Protein AF-F0P2G3-F1 (afdb_monomer_lite)

Radius of gyration: 14.96 Å; chains: 1; bounding box: 46×28×36 Å

Foldseek 3Di:
DWEADAQDINRDGFFAFPVVVVVDDDDPVFKDWDWDQDPNTTTTFKIKGADAQWYHYNNDIDFLVCPVVVCVVQQFQDDPQWGARLVRQWIFRADPVVRHTRMIMHGDPVCVCVVPVVRPPDGPPPDD

pLDDT: mean 90.22, std 13.9, range [34.91, 98.19]

Sequence (128 aa):
MISIENDRLDGFTLGQSKEETEQQKFDASLYRLEFEEQNGRPVLITVSVRDIPNFKLNGNEINFNNLEEFLKEENPLVDDYILVFTKYRLTLIPDFKEKLFAEVLIYDESVKDLYEESYDDYYLNLKE

Secondary structure (DSSP, 8-state):
-EEEETTEETTEETT-BHHHHHTS---TTTEEEEEEEETTEEEEEEEEEEEESEEEETTEEEETTTHHHHHHHH--EEETTEEEEGGGTEEEEEETTTTEEEEEEEE-GGGTHHHHGGGTT-------

Structure (mmCIF, N/CA/C/O backbone):
data_AF-F0P2G3-F1
#
_entry.id   AF-F0P2G3-F1
#
loop_
_atom_site.group_PDB
_atom_site.id
_atom_site.type_symbol
_atom_site.label_atom_id
_atom_site.label_alt_id
_atom_site.label_comp_id
_atom_site.label_asym_id
_atom_site.label_entity_id
_atom_site.label_seq_id
_atom_site.pdbx_PDB_ins_code
_atom_site.Cartn_x
_atom_site.Cartn_y
_atom_site.Cartn_z
_atom_site.occupancy
_atom_site.B_iso_or_equiv
_atom_site.auth_seq_id
_atom_site.auth_comp_id
_atom_site.auth_asym_id
_atom_site.auth_atom_id
_atom_site.pdbx_PDB_model_num
ATOM 1 N N . MET A 1 1 ? 1.457 8.727 11.184 1.00 85.06 1 MET A N 1
ATOM 2 C CA . MET A 1 1 ? 0.297 8.359 10.354 1.00 85.06 1 MET A CA 1
ATOM 3 C C . MET A 1 1 ? 0.710 8.610 8.929 1.00 85.06 1 MET A C 1
ATOM 5 O O . MET A 1 1 ? 1.105 9.738 8.652 1.00 85.06 1 MET A O 1
ATOM 9 N N . ILE A 1 2 ? 0.683 7.566 8.108 1.00 94.12 2 ILE A N 1
ATOM 10 C CA . ILE A 1 2 ? 1.078 7.651 6.702 1.00 94.12 2 ILE A CA 1
ATOM 11 C C . ILE A 1 2 ? -0.084 8.174 5.851 1.00 94.12 2 ILE A C 1
ATOM 13 O O . ILE A 1 2 ? -1.244 8.063 6.261 1.00 94.12 2 ILE A O 1
ATOM 17 N N . SER A 1 3 ? 0.214 8.720 4.679 1.00 96.31 3 SER A N 1
ATOM 18 C CA . SER A 1 3 ? -0.751 9.247 3.720 1.00 96.31 3 SER A CA 1
ATOM 19 C C . SER A 1 3 ? -0.497 8.693 2.327 1.00 96.31 3 SER A C 1
ATOM 21 O O . SER A 1 3 ? 0.632 8.718 1.837 1.00 96.31 3 SER A O 1
ATOM 23 N N . ILE A 1 4 ? -1.574 8.240 1.694 1.00 97.50 4 ILE A N 1
ATOM 24 C CA . ILE A 1 4 ? -1.620 7.743 0.327 1.00 97.50 4 ILE A CA 1
ATOM 25 C C . ILE A 1 4 ? -2.444 8.718 -0.512 1.00 97.50 4 ILE A C 1
ATOM 27 O O . ILE A 1 4 ? -3.602 9.007 -0.193 1.00 97.50 4 ILE A O 1
ATOM 31 N N . GLU A 1 5 ? -1.841 9.223 -1.583 1.00 94.94 5 GLU A N 1
ATOM 32 C CA . GLU A 1 5 ? -2.471 10.127 -2.545 1.00 94.94 5 GLU A CA 1
ATOM 33 C C . GLU A 1 5 ? -2.013 9.754 -3.956 1.00 94.94 5 GLU A C 1
ATOM 35 O O . GLU A 1 5 ? -0.846 9.933 -4.303 1.00 94.94 5 GLU A O 1
ATOM 40 N N . ASN A 1 6 ? -2.937 9.255 -4.780 1.00 90.44 6 ASN A N 1
ATOM 41 C CA . ASN A 1 6 ? -2.643 8.721 -6.114 1.00 90.44 6 ASN A CA 1
ATOM 42 C C . ASN A 1 6 ? -1.549 7.633 -6.079 1.00 90.44 6 ASN A C 1
ATOM 44 O O . ASN A 1 6 ? -1.723 6.590 -5.463 1.00 90.44 6 ASN A O 1
ATOM 48 N N . ASP A 1 7 ? -0.427 7.874 -6.746 1.00 92.00 7 ASP A N 1
ATOM 49 C CA . ASP A 1 7 ? 0.748 7.017 -6.875 1.00 92.00 7 ASP A CA 1
ATOM 50 C C . ASP A 1 7 ? 1.799 7.266 -5.781 1.00 92.00 7 ASP A C 1
ATOM 52 O O . ASP A 1 7 ? 2.974 6.928 -5.954 1.00 92.00 7 ASP A O 1
ATOM 56 N N . ARG A 1 8 ? 1.400 7.891 -4.663 1.00 95.38 8 ARG A N 1
ATOM 57 C CA . ARG A 1 8 ? 2.324 8.345 -3.620 1.00 95.38 8 ARG A CA 1
ATOM 58 C C . ARG A 1 8 ? 1.970 7.819 -2.243 1.00 95.38 8 ARG A C 1
ATOM 60 O O . ARG A 1 8 ? 0.804 7.833 -1.861 1.00 95.38 8 ARG A O 1
ATOM 67 N N . LEU A 1 9 ? 2.996 7.464 -1.471 1.00 96.12 9 LEU A N 1
ATOM 68 C CA . LEU A 1 9 ? 2.908 7.086 -0.059 1.00 96.12 9 LEU A CA 1
ATOM 69 C C . LEU A 1 9 ? 3.989 7.842 0.725 1.00 96.12 9 LEU A C 1
ATOM 71 O O . LEU A 1 9 ? 5.172 7.667 0.459 1.00 96.12 9 LEU A O 1
ATOM 75 N N . ASP A 1 10 ? 3.597 8.722 1.653 1.00 92.81 10 ASP A N 1
ATOM 76 C CA . ASP A 1 10 ? 4.499 9.562 2.478 1.00 92.81 10 ASP A CA 1
ATOM 77 C C . ASP A 1 10 ? 5.654 10.238 1.707 1.00 92.81 10 ASP A C 1
ATOM 79 O O . ASP A 1 10 ? 6.761 10.424 2.206 1.00 92.81 10 ASP A O 1
ATOM 83 N N . GLY A 1 11 ? 5.377 10.660 0.470 1.00 88.88 11 GLY A N 1
ATOM 84 C CA . GLY A 1 11 ? 6.335 11.353 -0.395 1.00 88.88 11 GLY A CA 1
ATOM 85 C C . GLY A 1 11 ? 7.080 10.449 -1.378 1.00 88.88 11 GLY A C 1
ATOM 86 O O . GLY A 1 11 ? 7.526 10.959 -2.412 1.00 88.88 11 GLY A O 1
ATOM 87 N N . PHE A 1 12 ? 7.117 9.133 -1.144 1.00 94.69 12 PHE A N 1
ATOM 88 C CA . PHE A 1 12 ? 7.552 8.161 -2.144 1.00 94.69 12 PHE A CA 1
ATOM 89 C C . PHE A 1 12 ? 6.578 8.158 -3.307 1.00 94.69 12 PHE A C 1
ATOM 91 O O . PHE A 1 12 ? 5.375 8.085 -3.085 1.00 94.69 12 PHE A O 1
ATOM 98 N N . THR A 1 13 ? 7.093 8.254 -4.527 1.00 96.06 13 THR A N 1
ATOM 99 C CA . THR A 1 13 ? 6.279 8.265 -5.747 1.00 96.06 13 THR A CA 1
ATOM 100 C C . THR A 1 13 ? 6.633 7.031 -6.561 1.00 96.06 13 THR A C 1
ATOM 102 O O . THR A 1 13 ? 7.809 6.801 -6.841 1.00 96.06 13 THR A O 1
ATOM 105 N N . LEU A 1 14 ? 5.641 6.216 -6.905 1.00 96.88 14 LEU A N 1
ATOM 106 C CA . LEU A 1 14 ? 5.841 5.047 -7.759 1.00 96.88 14 LEU A CA 1
ATOM 107 C C . LEU A 1 14 ? 6.399 5.475 -9.128 1.00 96.88 14 LEU A C 1
ATOM 109 O O . LEU A 1 14 ? 6.160 6.586 -9.601 1.00 96.88 14 LEU A O 1
ATOM 113 N N . GLY A 1 15 ? 7.248 4.637 -9.720 1.00 95.88 15 GLY A N 1
ATOM 114 C CA . GLY A 1 15 ? 7.959 4.936 -10.965 1.00 95.88 15 GLY A CA 1
ATOM 115 C C . GLY A 1 15 ? 9.142 5.910 -10.829 1.00 95.88 15 GLY A C 1
ATOM 116 O O . GLY A 1 15 ? 9.890 6.092 -11.797 1.00 95.88 15 GLY A O 1
ATOM 117 N N . GLN A 1 16 ? 9.367 6.516 -9.655 1.00 95.25 16 GLN A N 1
ATOM 118 C CA . GLN A 1 16 ? 10.558 7.340 -9.413 1.00 95.25 16 GLN A CA 1
ATOM 119 C C . GLN A 1 16 ? 11.828 6.476 -9.417 1.00 95.25 16 GLN A C 1
ATOM 121 O O . GLN A 1 16 ? 11.795 5.282 -9.102 1.00 95.25 16 GLN A O 1
ATOM 126 N N . SER A 1 17 ? 12.975 7.065 -9.757 1.00 96.00 17 SER A N 1
ATOM 127 C CA . SER A 1 17 ? 14.226 6.308 -9.784 1.00 96.00 17 SER A CA 1
ATOM 128 C C . SER A 1 17 ? 14.692 5.917 -8.379 1.00 96.00 17 SER A C 1
ATOM 130 O O . SER A 1 17 ? 14.394 6.573 -7.373 1.00 96.00 17 SER A O 1
ATOM 132 N N . LYS A 1 18 ? 15.490 4.851 -8.304 1.00 95.25 18 LYS A N 1
ATOM 133 C CA . LYS A 1 18 ? 16.145 4.455 -7.053 1.00 95.25 18 LYS A CA 1
ATOM 134 C C . LYS A 1 18 ? 17.017 5.569 -6.466 1.00 95.25 18 LYS A C 1
ATOM 136 O O . LYS A 1 18 ? 16.953 5.805 -5.266 1.00 95.25 18 LYS A O 1
ATOM 141 N N . GLU A 1 19 ? 17.759 6.291 -7.305 1.00 93.25 19 GLU A N 1
ATOM 142 C CA . GLU A 1 19 ? 18.613 7.402 -6.867 1.00 93.25 19 GLU A CA 1
ATOM 143 C C . GLU A 1 19 ? 17.801 8.525 -6.200 1.00 93.25 19 GLU A C 1
ATOM 145 O O . GLU A 1 19 ? 18.158 8.989 -5.120 1.00 93.25 19 GLU A O 1
ATOM 150 N N . GLU A 1 20 ? 16.675 8.928 -6.796 1.00 93.31 20 GLU A N 1
ATOM 151 C CA . GLU A 1 20 ? 15.766 9.928 -6.212 1.00 93.31 20 GLU A CA 1
ATOM 152 C C . GLU A 1 20 ? 15.123 9.429 -4.911 1.00 93.31 20 GLU A C 1
ATOM 154 O O . GLU A 1 20 ? 14.916 10.205 -3.977 1.00 93.31 20 GLU A O 1
ATOM 159 N N . THR A 1 21 ? 14.825 8.130 -4.831 1.00 92.50 21 THR A N 1
ATOM 1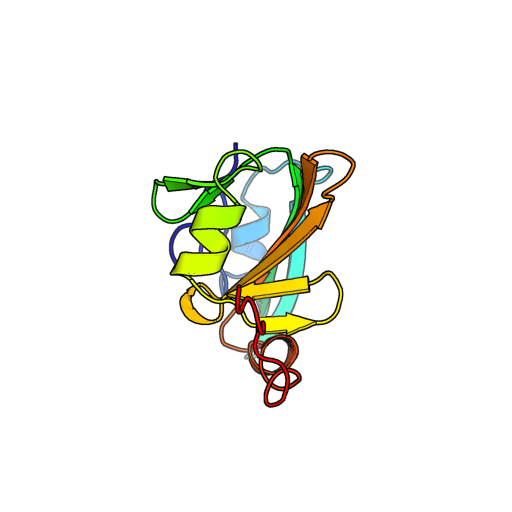60 C CA . THR A 1 21 ? 14.253 7.508 -3.630 1.00 92.50 21 THR A CA 1
ATOM 161 C C . THR A 1 21 ? 15.247 7.508 -2.470 1.00 92.50 21 THR A C 1
ATOM 163 O O . THR A 1 21 ? 14.892 7.860 -1.349 1.00 92.50 21 THR A O 1
ATOM 166 N N . GLU A 1 22 ? 16.507 7.158 -2.732 1.00 88.38 22 GLU A N 1
ATOM 167 C CA . GLU A 1 22 ? 17.569 7.058 -1.720 1.00 88.38 22 GLU A CA 1
ATOM 168 C C . GLU A 1 22 ? 18.003 8.419 -1.153 1.00 88.38 22 GLU A C 1
ATOM 170 O O . GLU A 1 22 ? 18.569 8.487 -0.061 1.00 88.38 22 GLU A O 1
ATOM 175 N N . GLN A 1 23 ? 17.705 9.519 -1.849 1.00 89.50 23 GLN A N 1
ATOM 176 C CA . GLN A 1 23 ? 17.904 10.874 -1.322 1.00 89.50 23 GLN A CA 1
ATOM 177 C C . GLN A 1 23 ? 16.907 11.228 -0.205 1.00 89.50 23 GLN A C 1
ATOM 179 O O . GLN A 1 23 ? 17.150 12.160 0.570 1.00 89.50 23 GLN A O 1
ATOM 184 N N . GLN A 1 24 ? 15.794 10.499 -0.097 1.00 87.12 24 GLN A N 1
ATOM 185 C CA . GLN A 1 24 ? 14.774 10.716 0.923 1.00 87.12 24 GLN A CA 1
ATOM 186 C C . GLN A 1 24 ? 15.166 9.991 2.215 1.00 87.12 24 GLN A C 1
ATOM 188 O O . GLN A 1 24 ? 15.536 8.819 2.214 1.00 87.12 24 GLN A O 1
ATOM 193 N N . LYS A 1 25 ? 15.083 10.681 3.357 1.00 84.56 25 LYS A N 1
ATOM 194 C CA . LYS A 1 25 ? 15.286 10.045 4.666 1.00 84.56 25 LYS A CA 1
ATOM 195 C C . LYS A 1 25 ? 13.997 9.361 5.098 1.00 84.56 25 LYS A C 1
ATOM 197 O O . LYS A 1 25 ? 12.995 10.044 5.289 1.00 84.56 25 LYS A O 1
ATOM 202 N N . PHE A 1 26 ? 14.051 8.056 5.333 1.00 85.19 26 PHE A N 1
ATOM 203 C CA . PHE A 1 26 ? 12.914 7.285 5.821 1.00 85.19 26 PHE A CA 1
ATOM 204 C C . PHE A 1 26 ? 13.316 6.276 6.887 1.00 85.19 26 PHE A C 1
ATOM 206 O O . PHE A 1 26 ? 14.487 5.922 7.040 1.00 85.19 26 PHE A O 1
ATOM 213 N N . ASP A 1 27 ? 12.320 5.819 7.636 1.00 86.19 27 ASP A N 1
ATOM 214 C CA . ASP A 1 27 ? 12.505 4.780 8.633 1.00 86.19 27 ASP A CA 1
ATOM 215 C C . ASP A 1 27 ? 12.485 3.402 7.960 1.00 86.19 27 ASP A C 1
ATOM 217 O O . ASP A 1 27 ? 11.429 2.825 7.708 1.00 86.19 27 ASP A O 1
ATOM 221 N N . ALA A 1 28 ? 13.664 2.858 7.670 1.00 84.38 28 ALA A N 1
ATOM 222 C CA . ALA A 1 28 ? 13.790 1.535 7.064 1.00 84.38 28 ALA A CA 1
ATOM 223 C C . ALA A 1 28 ? 13.236 0.395 7.943 1.00 84.38 28 ALA A C 1
ATOM 225 O O . ALA A 1 28 ? 13.091 -0.724 7.458 1.00 84.38 28 ALA A O 1
ATOM 226 N N . SER A 1 29 ? 12.914 0.640 9.221 1.00 86.56 29 SER A N 1
ATOM 227 C CA . SER A 1 29 ? 12.193 -0.343 10.035 1.00 86.56 29 SER A CA 1
ATOM 228 C C . SER A 1 29 ? 10.719 -0.440 9.632 1.00 86.56 29 SER A C 1
ATOM 230 O O . SER A 1 29 ? 10.190 -1.552 9.575 1.00 86.56 29 SER A O 1
ATOM 232 N N . LEU A 1 30 ? 10.116 0.686 9.237 1.00 88.19 30 LEU A N 1
ATOM 233 C CA . LEU A 1 30 ? 8.696 0.828 8.920 1.00 88.19 30 LEU A CA 1
ATOM 234 C C . LEU A 1 30 ? 8.385 0.619 7.431 1.00 88.19 30 LEU A C 1
ATOM 236 O O . LEU A 1 30 ? 7.398 -0.033 7.100 1.00 88.19 30 LEU A O 1
ATOM 240 N N . TYR A 1 31 ? 9.229 1.152 6.547 1.00 93.69 31 TYR A N 1
ATOM 241 C CA . TYR A 1 31 ? 9.005 1.120 5.101 1.00 93.69 31 TYR A CA 1
ATOM 242 C C . TYR A 1 31 ? 9.695 -0.076 4.445 1.00 93.69 31 TYR A C 1
ATOM 244 O O . TYR A 1 31 ? 10.822 -0.446 4.797 1.00 93.69 31 TYR A O 1
ATOM 252 N N . ARG A 1 32 ? 9.036 -0.667 3.451 1.00 95.25 32 ARG A N 1
ATOM 253 C CA . ARG A 1 32 ? 9.618 -1.618 2.502 1.00 95.25 32 ARG A CA 1
ATOM 254 C C . ARG A 1 32 ? 9.439 -1.059 1.099 1.00 95.25 32 ARG A C 1
ATOM 256 O O . ARG A 1 32 ? 8.366 -0.575 0.758 1.00 95.25 32 ARG A O 1
ATOM 263 N N . LEU A 1 33 ? 10.522 -1.078 0.333 1.00 95.88 33 LEU A N 1
ATOM 264 C CA . LEU A 1 33 ? 10.601 -0.510 -1.007 1.00 95.88 33 LEU A CA 1
ATOM 265 C C . LEU A 1 33 ? 11.109 -1.602 -1.939 1.00 95.88 33 LEU A C 1
ATOM 267 O O . LEU A 1 33 ? 12.165 -2.183 -1.664 1.00 95.88 33 LEU A O 1
ATOM 271 N N . GLU A 1 34 ? 10.402 -1.856 -3.032 1.00 96.88 34 GLU A N 1
ATOM 272 C CA . GLU A 1 34 ? 10.858 -2.783 -4.066 1.00 96.88 34 GLU A CA 1
ATOM 273 C C . GLU A 1 34 ? 11.093 -2.037 -5.369 1.00 96.88 34 GLU A C 1
ATOM 275 O O . GLU A 1 34 ? 10.345 -1.134 -5.750 1.00 96.88 34 GLU A O 1
ATOM 280 N N . PHE A 1 35 ? 12.171 -2.414 -6.047 1.00 96.62 35 PHE A N 1
ATOM 281 C CA . PHE A 1 35 ? 12.607 -1.771 -7.273 1.00 96.62 35 PHE A CA 1
ATOM 282 C C . PHE A 1 35 ? 12.729 -2.802 -8.381 1.00 96.62 35 PHE A C 1
ATOM 284 O O . PHE A 1 35 ? 13.238 -3.899 -8.151 1.00 96.62 35 PHE A O 1
ATOM 291 N N . GLU A 1 36 ? 12.364 -2.400 -9.590 1.00 96.25 36 GLU A N 1
ATOM 292 C CA . GLU A 1 36 ? 12.521 -3.205 -10.795 1.00 96.25 36 GLU A CA 1
ATOM 293 C C . GLU A 1 36 ? 13.247 -2.414 -11.881 1.00 96.25 36 GLU A C 1
ATOM 295 O O . GLU A 1 36 ? 13.186 -1.183 -11.933 1.00 96.25 36 GLU A O 1
ATOM 300 N N . GLU A 1 37 ? 13.986 -3.114 -12.740 1.00 95.94 37 GLU A N 1
ATOM 301 C CA . GLU A 1 37 ? 14.663 -2.489 -13.867 1.00 95.94 37 GLU A CA 1
ATOM 302 C C . GLU A 1 37 ? 13.671 -2.213 -15.002 1.00 95.94 37 GLU A C 1
ATOM 304 O O . GLU A 1 37 ? 13.153 -3.127 -15.637 1.00 95.94 37 GLU A O 1
ATOM 309 N N . GLN A 1 38 ? 13.451 -0.935 -15.304 1.00 93.25 38 GLN A N 1
ATOM 310 C CA . GLN A 1 38 ? 12.627 -0.492 -16.423 1.00 93.25 38 GLN A CA 1
ATOM 311 C C . GLN A 1 38 ? 13.434 0.436 -17.324 1.00 93.25 38 GLN A C 1
ATOM 313 O O . GLN A 1 38 ? 13.967 1.451 -16.877 1.00 93.25 38 GLN A O 1
ATOM 318 N N . ASN A 1 39 ? 13.521 0.111 -18.616 1.00 91.31 39 ASN A N 1
ATOM 319 C CA . ASN A 1 39 ? 14.283 0.891 -19.602 1.00 91.31 39 ASN A CA 1
ATOM 320 C C . ASN A 1 39 ? 15.749 1.148 -19.184 1.00 91.31 39 ASN A C 1
ATOM 322 O O . ASN A 1 39 ? 16.279 2.239 -19.395 1.00 91.31 39 ASN A O 1
ATOM 326 N N . GLY A 1 40 ? 16.399 0.152 -18.569 1.00 93.31 40 GLY A N 1
ATOM 327 C CA . GLY A 1 40 ? 17.799 0.235 -18.137 1.00 93.31 40 GLY A CA 1
ATOM 328 C C . GLY A 1 40 ? 18.037 1.075 -16.877 1.00 93.31 40 GLY A C 1
ATOM 329 O O . GLY A 1 40 ? 19.174 1.466 -16.616 1.00 93.31 40 GLY A O 1
ATOM 330 N N . ARG A 1 41 ? 16.987 1.384 -16.102 1.00 94.81 41 ARG A N 1
ATOM 331 C CA . ARG A 1 41 ? 17.097 2.065 -14.804 1.00 94.81 41 ARG A CA 1
ATOM 332 C C . ARG A 1 41 ? 16.217 1.393 -13.740 1.00 94.81 41 ARG A C 1
ATOM 334 O O . ARG A 1 41 ? 15.088 1.026 -14.051 1.00 94.81 41 ARG A O 1
ATOM 341 N N . PRO A 1 42 ? 16.684 1.257 -12.486 1.00 97.06 42 PRO A N 1
ATOM 342 C CA . PRO A 1 42 ? 15.851 0.775 -11.390 1.00 97.06 42 PRO A CA 1
ATOM 343 C C . PRO A 1 42 ? 14.836 1.847 -10.971 1.00 97.06 42 PRO A C 1
ATOM 345 O O . PRO A 1 42 ? 15.217 2.978 -10.644 1.00 97.06 42 PRO A O 1
ATOM 348 N N . VAL A 1 43 ? 13.558 1.481 -10.955 1.00 97.62 43 VAL A N 1
ATOM 349 C CA . VAL A 1 43 ? 12.438 2.338 -10.544 1.00 97.62 43 VAL A CA 1
ATOM 350 C C . VAL A 1 43 ? 11.661 1.696 -9.404 1.00 97.62 43 VAL A C 1
ATOM 352 O O . VAL A 1 43 ? 11.627 0.474 -9.287 1.00 97.62 43 VAL A O 1
ATOM 355 N N . LEU A 1 44 ? 11.085 2.523 -8.537 1.00 97.62 44 LEU A N 1
ATOM 356 C CA . LEU A 1 44 ? 10.288 2.087 -7.395 1.00 97.62 44 LEU A CA 1
ATOM 357 C C . LEU A 1 44 ? 8.942 1.537 -7.881 1.00 97.62 44 LEU A C 1
ATOM 359 O O . LEU A 1 44 ? 8.146 2.296 -8.429 1.00 97.62 44 LEU A O 1
ATOM 363 N N . ILE A 1 45 ? 8.691 0.245 -7.680 1.00 97.88 45 ILE A N 1
ATOM 364 C CA . ILE A 1 45 ? 7.462 -0.423 -8.142 1.00 97.88 45 ILE A CA 1
ATOM 365 C C . ILE A 1 45 ? 6.469 -0.700 -7.020 1.00 97.88 45 ILE A C 1
ATOM 367 O O . ILE A 1 45 ? 5.272 -0.766 -7.282 1.00 97.88 45 ILE A O 1
ATOM 371 N N . THR A 1 46 ? 6.933 -0.834 -5.777 1.00 97.81 46 THR A N 1
ATOM 372 C CA . THR A 1 46 ? 6.055 -1.015 -4.619 1.00 97.81 46 THR A CA 1
ATOM 373 C C . THR A 1 46 ? 6.593 -0.258 -3.413 1.00 97.81 46 THR A C 1
ATOM 375 O O . THR A 1 46 ? 7.807 -0.115 -3.216 1.00 97.81 46 THR A O 1
ATOM 378 N N . VAL A 1 47 ? 5.669 0.242 -2.596 1.00 97.50 47 VAL A N 1
ATOM 379 C CA . VAL A 1 47 ? 5.956 0.828 -1.284 1.00 97.50 47 VAL A CA 1
ATOM 380 C C . VAL A 1 47 ? 4.978 0.228 -0.298 1.00 97.50 47 VAL A C 1
ATOM 382 O O . VAL A 1 47 ? 3.768 0.360 -0.489 1.00 97.50 47 VAL A O 1
ATOM 385 N N . SER A 1 48 ? 5.484 -0.387 0.769 1.00 97.00 48 SER A N 1
ATOM 386 C CA . SER A 1 48 ? 4.641 -0.887 1.847 1.00 97.00 48 SER A CA 1
ATOM 387 C C . SER A 1 48 ? 5.073 -0.419 3.225 1.00 97.00 48 SER A C 1
ATOM 389 O O . SER A 1 48 ? 6.236 -0.095 3.488 1.00 97.00 48 SER A O 1
ATOM 391 N N . VAL A 1 49 ? 4.083 -0.367 4.106 1.00 97.06 49 VAL A N 1
ATOM 392 C CA . VAL A 1 49 ? 4.209 -0.017 5.513 1.00 97.06 49 VAL A CA 1
ATOM 393 C C . VAL A 1 49 ? 3.491 -1.079 6.325 1.00 97.06 49 VAL A C 1
ATOM 395 O O . VAL A 1 49 ? 2.385 -1.486 5.971 1.00 97.06 49 VAL A O 1
ATOM 398 N N . ARG A 1 50 ? 4.116 -1.531 7.411 1.00 94.88 50 ARG A N 1
ATOM 399 C CA . ARG A 1 50 ? 3.607 -2.638 8.226 1.00 94.88 50 ARG A CA 1
ATOM 400 C C . ARG A 1 50 ? 3.241 -2.210 9.632 1.00 94.88 50 ARG A C 1
ATOM 402 O O . ARG A 1 50 ? 3.778 -1.232 10.147 1.00 94.88 50 ARG A O 1
ATOM 409 N N . ASP A 1 51 ? 2.347 -2.984 10.232 1.00 95.19 51 ASP A N 1
ATOM 410 C CA . ASP A 1 51 ? 1.974 -2.905 11.644 1.00 95.19 51 ASP A CA 1
ATOM 411 C C . ASP A 1 51 ? 1.489 -1.510 12.082 1.00 95.19 51 ASP A C 1
ATOM 413 O O . ASP A 1 51 ? 1.868 -0.993 13.137 1.00 95.19 51 ASP A O 1
ATOM 417 N N . ILE A 1 52 ? 0.637 -0.878 11.266 1.00 95.88 52 ILE A N 1
ATOM 418 C CA . ILE A 1 52 ? 0.094 0.460 11.543 1.00 95.88 52 ILE A CA 1
ATOM 419 C C . ILE A 1 52 ? -1.402 0.425 11.888 1.00 95.88 52 ILE A C 1
ATOM 421 O O . ILE A 1 52 ? -2.172 -0.289 11.251 1.00 95.88 52 ILE A O 1
ATOM 425 N N . PRO A 1 53 ? -1.868 1.225 12.864 1.00 97.12 53 PRO A N 1
ATOM 426 C CA . PRO A 1 53 ? -3.275 1.220 13.276 1.00 97.12 53 PRO A CA 1
ATOM 427 C C . PR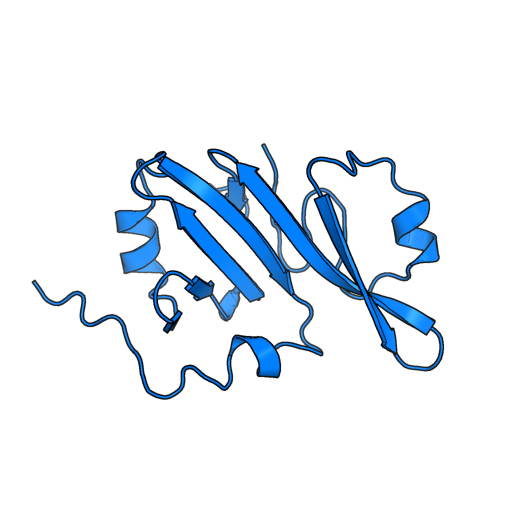O A 1 53 ? -4.201 2.000 12.327 1.00 97.12 53 PRO A C 1
ATOM 429 O O . PRO A 1 53 ? -5.418 1.821 12.367 1.00 97.12 53 PRO A O 1
ATOM 432 N N . ASN A 1 54 ? -3.647 2.916 11.528 1.00 97.69 54 ASN A N 1
ATOM 433 C CA . ASN A 1 54 ? -4.389 3.784 10.618 1.00 97.69 54 ASN A CA 1
ATOM 434 C C . ASN A 1 54 ? -3.487 4.380 9.533 1.00 97.69 54 ASN A C 1
ATOM 436 O O . ASN A 1 54 ? -2.269 4.498 9.703 1.00 97.69 54 ASN A O 1
ATOM 440 N N . PHE A 1 55 ? -4.118 4.803 8.444 1.00 97.62 55 PHE A N 1
ATOM 441 C CA . PHE A 1 55 ? -3.506 5.573 7.366 1.00 97.62 55 PHE A CA 1
ATOM 442 C C . PHE A 1 55 ? -4.508 6.583 6.808 1.00 97.62 55 PHE A C 1
ATOM 444 O O . PHE A 1 55 ? -5.703 6.515 7.091 1.00 97.62 55 PHE A O 1
ATOM 451 N N . LYS A 1 56 ? -4.024 7.534 6.012 1.00 98.00 56 LYS A N 1
ATOM 452 C CA . LYS A 1 56 ? -4.869 8.413 5.206 1.00 98.00 56 LYS A CA 1
ATOM 453 C C . LYS A 1 56 ? -4.890 7.951 3.760 1.00 98.00 56 LYS A C 1
ATOM 455 O O . LYS A 1 56 ? -3.833 7.706 3.195 1.00 98.00 56 LYS A O 1
ATOM 460 N N . LEU A 1 57 ? -6.070 7.907 3.158 1.00 97.50 57 LEU A N 1
ATOM 461 C CA . LEU A 1 57 ? -6.269 7.692 1.730 1.00 97.50 57 LEU A CA 1
ATOM 462 C C . LEU A 1 57 ? -7.024 8.888 1.156 1.00 97.50 57 LEU A C 1
ATOM 464 O O . LEU A 1 57 ? -8.163 9.150 1.545 1.00 97.50 57 LEU A O 1
ATOM 468 N N . ASN A 1 58 ? -6.382 9.645 0.264 1.00 95.44 58 ASN A N 1
ATOM 469 C CA . ASN A 1 58 ? -6.938 10.863 -0.339 1.00 95.44 58 ASN A CA 1
ATOM 470 C C . ASN A 1 58 ? -7.503 11.849 0.708 1.00 95.44 58 ASN A C 1
ATOM 472 O O . ASN A 1 58 ? -8.574 12.428 0.538 1.00 95.44 58 ASN A O 1
ATOM 476 N N . GLY A 1 59 ? -6.788 12.005 1.826 1.00 94.88 59 GLY A N 1
ATOM 477 C CA . GLY A 1 59 ? -7.162 12.883 2.939 1.00 94.88 59 GLY A CA 1
ATOM 478 C C . GLY A 1 59 ? -8.107 12.273 3.983 1.00 94.88 59 GLY A C 1
ATOM 479 O O . GLY A 1 59 ? -8.181 12.812 5.090 1.00 94.88 59 GLY A O 1
ATOM 480 N N . ASN A 1 60 ? -8.758 11.143 3.693 1.00 96.00 60 ASN A N 1
ATOM 481 C CA . ASN A 1 60 ? -9.657 10.452 4.622 1.00 96.00 60 ASN A CA 1
ATOM 482 C C . ASN A 1 60 ? -8.886 9.453 5.487 1.00 96.00 60 ASN A C 1
ATOM 484 O O . ASN A 1 60 ? -8.092 8.674 4.971 1.00 96.00 60 ASN A O 1
ATOM 488 N N . GLU A 1 61 ? -9.109 9.464 6.800 1.00 97.75 61 GLU A N 1
ATOM 489 C CA . GLU A 1 61 ? -8.492 8.490 7.705 1.00 97.75 61 GLU A CA 1
ATOM 490 C C . GLU A 1 61 ? -9.215 7.140 7.625 1.00 97.75 61 GLU A C 1
ATOM 492 O O . GLU A 1 61 ? -10.433 7.085 7.782 1.00 97.75 61 GLU A O 1
ATOM 497 N N . ILE A 1 62 ? -8.459 6.059 7.437 1.00 98.19 62 ILE A N 1
ATOM 498 C CA . ILE A 1 62 ? -8.941 4.677 7.413 1.00 98.19 62 ILE A CA 1
ATOM 499 C C . ILE A 1 62 ? -8.356 3.927 8.614 1.00 98.19 62 ILE A C 1
ATOM 501 O O . ILE A 1 62 ? -7.145 3.950 8.854 1.00 98.19 62 ILE A O 1
ATOM 505 N N . ASN A 1 63 ? -9.223 3.276 9.389 1.00 98.00 63 ASN A N 1
ATOM 506 C CA . ASN A 1 63 ? -8.883 2.494 10.577 1.00 98.00 63 ASN A CA 1
ATOM 507 C C . ASN A 1 63 ? -9.976 1.451 10.884 1.00 98.00 63 ASN A C 1
ATOM 509 O O . ASN A 1 63 ? -11.021 1.411 10.247 1.00 98.00 63 ASN A O 1
ATOM 513 N N . PHE A 1 64 ? -9.779 0.602 11.894 1.00 97.56 64 PHE A N 1
ATOM 514 C CA . PHE A 1 64 ? -10.738 -0.470 12.205 1.00 97.56 64 PHE A CA 1
ATOM 515 C C . PHE A 1 64 ? -12.111 0.001 12.711 1.00 97.56 64 PHE A C 1
ATOM 517 O O . PHE A 1 64 ? -13.032 -0.810 12.764 1.00 97.56 64 PHE A O 1
ATOM 524 N N . ASN A 1 65 ? -12.282 1.280 13.066 1.00 97.50 65 ASN A N 1
ATOM 525 C CA . ASN A 1 65 ? -13.597 1.807 13.438 1.00 97.50 65 ASN A CA 1
ATOM 526 C C . ASN A 1 65 ? -14.471 2.106 12.213 1.00 97.50 65 ASN A C 1
ATOM 528 O O . ASN A 1 65 ? -15.690 2.080 12.344 1.00 97.50 65 ASN A O 1
ATOM 532 N N . ASN A 1 66 ? -13.871 2.398 11.052 1.00 97.69 66 ASN A N 1
ATOM 533 C CA . ASN A 1 66 ? -14.588 2.699 9.807 1.00 97.69 66 ASN A CA 1
ATOM 534 C C . ASN A 1 66 ? -14.292 1.716 8.663 1.00 97.69 66 ASN A C 1
ATOM 536 O O . ASN A 1 66 ? -14.867 1.849 7.586 1.00 97.69 66 ASN A O 1
ATOM 540 N N . LEU A 1 67 ? -13.444 0.707 8.896 1.00 96.69 67 LEU A N 1
ATOM 541 C CA . LEU A 1 67 ? -13.053 -0.266 7.879 1.00 96.69 67 LEU A CA 1
ATOM 542 C C . LEU A 1 67 ? -14.265 -0.979 7.269 1.00 96.69 67 LEU A C 1
ATOM 544 O O . LEU A 1 67 ? -14.330 -1.105 6.058 1.00 96.69 67 LEU A O 1
ATOM 548 N N . GLU A 1 68 ? -15.246 -1.408 8.066 1.00 95.44 68 GLU A N 1
ATOM 549 C CA . GLU A 1 68 ? -16.417 -2.125 7.535 1.00 95.44 68 GLU A CA 1
ATOM 550 C C . GLU A 1 68 ? -17.214 -1.290 6.520 1.00 95.44 68 GLU A C 1
ATOM 552 O O . GLU A 1 68 ? -17.607 -1.799 5.471 1.00 95.44 68 GLU A O 1
ATOM 557 N N . GLU A 1 69 ? -17.439 -0.011 6.819 1.00 96.88 69 GLU A N 1
ATOM 558 C CA . GLU A 1 69 ? -18.120 0.921 5.916 1.00 96.88 69 GLU A CA 1
ATOM 559 C C . GLU A 1 69 ? -17.279 1.157 4.659 1.00 96.88 69 GLU A C 1
ATOM 561 O O . GLU A 1 69 ? -17.777 0.992 3.548 1.00 96.88 69 GLU A O 1
ATOM 566 N N . PHE A 1 70 ? -15.978 1.394 4.832 1.00 96.62 70 PHE A N 1
ATOM 567 C CA . PHE A 1 70 ? -15.037 1.565 3.728 1.00 96.62 70 PHE A CA 1
ATOM 568 C C . PHE A 1 70 ? -15.006 0.355 2.774 1.00 96.62 70 PHE A C 1
ATOM 570 O O . PHE A 1 70 ? -15.022 0.526 1.556 1.00 96.62 70 PHE A O 1
ATOM 577 N N . LEU A 1 71 ? -15.024 -0.877 3.300 1.00 95.81 71 LEU A N 1
ATOM 578 C CA . LEU A 1 71 ? -15.064 -2.099 2.484 1.00 95.81 71 LEU A CA 1
ATOM 579 C C . LEU A 1 71 ? -16.372 -2.245 1.705 1.00 95.81 71 LEU A C 1
ATOM 581 O O . LEU A 1 71 ? -16.350 -2.701 0.563 1.00 95.81 71 LEU A O 1
ATOM 585 N N . LYS A 1 72 ? -17.504 -1.855 2.300 1.00 94.81 72 LYS A N 1
ATOM 586 C CA . LYS A 1 72 ? -18.811 -1.868 1.628 1.00 94.81 72 LYS A CA 1
ATOM 587 C C . LYS A 1 72 ? -18.883 -0.839 0.502 1.00 94.81 72 LYS A C 1
ATOM 589 O O . LYS A 1 72 ? -19.482 -1.123 -0.531 1.00 94.81 72 LYS A O 1
ATOM 594 N N . GLU A 1 73 ? -18.298 0.338 0.705 1.00 95.31 73 GLU A N 1
ATOM 595 C CA . GLU A 1 73 ? -18.296 1.423 -0.280 1.00 95.31 73 GLU A CA 1
ATOM 596 C C . GLU A 1 73 ? -17.370 1.142 -1.465 1.00 95.31 73 GLU A C 1
ATOM 598 O O . GLU A 1 73 ? -17.767 1.332 -2.614 1.00 95.31 73 GLU A O 1
ATOM 603 N N . GLU A 1 74 ? -16.144 0.690 -1.199 1.00 95.56 74 GLU A N 1
ATOM 604 C CA . GLU A 1 74 ? -15.132 0.510 -2.244 1.00 95.56 74 GLU A CA 1
ATOM 605 C C . GLU A 1 74 ? -15.172 -0.874 -2.899 1.00 95.56 74 GLU 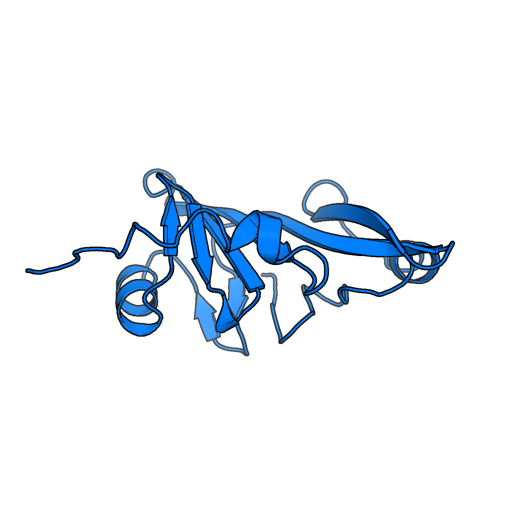A C 1
ATOM 607 O O . GLU A 1 74 ? -14.659 -1.024 -4.005 1.00 95.56 74 GLU A O 1
ATOM 612 N N . ASN A 1 75 ? -15.791 -1.869 -2.249 1.00 94.19 75 ASN A N 1
ATOM 613 C CA . ASN A 1 75 ? -15.963 -3.235 -2.755 1.00 94.19 75 ASN A CA 1
ATOM 614 C C . ASN A 1 75 ? -14.668 -3.817 -3.372 1.00 94.19 75 ASN A C 1
ATOM 616 O O . ASN A 1 75 ? -14.631 -4.082 -4.580 1.00 94.19 75 ASN A O 1
ATOM 620 N N . PRO A 1 76 ? -13.591 -3.976 -2.573 1.00 95.25 76 PRO A N 1
ATOM 621 C CA . PRO A 1 76 ? -12.312 -4.460 -3.076 1.00 95.25 76 PRO A CA 1
ATOM 622 C C . PRO A 1 76 ? -12.401 -5.915 -3.542 1.00 95.25 76 PRO A C 1
ATOM 624 O O . PRO A 1 76 ? -13.278 -6.677 -3.125 1.00 95.25 76 PRO A O 1
ATOM 627 N N . LEU A 1 77 ? -11.433 -6.311 -4.361 1.00 93.44 77 LEU A N 1
ATOM 628 C CA . LEU A 1 77 ? -11.168 -7.714 -4.654 1.00 93.44 77 LEU A CA 1
ATOM 629 C C . LEU A 1 77 ? -10.616 -8.393 -3.394 1.00 93.44 77 LEU A C 1
ATOM 631 O O . LEU A 1 77 ? -9.897 -7.756 -2.617 1.00 93.44 77 LEU A O 1
ATOM 635 N N . VAL A 1 78 ? -10.944 -9.669 -3.187 1.00 90.31 78 VAL A N 1
ATOM 636 C CA . VAL A 1 78 ? -10.533 -10.409 -1.984 1.00 90.31 78 VAL A CA 1
ATOM 637 C C . VAL A 1 78 ? -9.918 -11.750 -2.329 1.00 90.31 78 VAL A C 1
ATOM 639 O O . VAL A 1 78 ? -10.522 -12.543 -3.046 1.00 90.31 78 VAL A O 1
ATOM 642 N N . ASP A 1 79 ? -8.750 -12.001 -1.742 1.00 85.62 79 ASP A N 1
ATOM 643 C CA . ASP A 1 79 ? -8.027 -13.272 -1.778 1.00 85.62 79 ASP A CA 1
ATOM 644 C C . ASP A 1 79 ? -7.559 -13.586 -0.356 1.00 85.62 79 ASP A C 1
ATOM 646 O O . ASP A 1 79 ? -6.663 -12.935 0.185 1.00 85.62 79 ASP A O 1
ATOM 650 N N . ASP A 1 80 ? -8.251 -14.525 0.288 1.00 86.38 80 ASP A N 1
ATOM 651 C CA . ASP A 1 80 ? -8.107 -14.875 1.702 1.00 86.38 80 ASP A CA 1
ATOM 652 C C . ASP A 1 80 ? -8.121 -13.656 2.651 1.00 86.38 80 ASP A C 1
ATOM 654 O O . ASP A 1 80 ? -9.178 -13.186 3.078 1.00 86.38 80 ASP A O 1
ATOM 658 N N . TYR A 1 81 ? -6.938 -13.156 3.009 1.00 88.06 81 TYR A N 1
ATOM 659 C CA . TYR A 1 81 ? -6.724 -12.049 3.947 1.00 88.06 81 TYR A CA 1
ATOM 660 C C . TYR A 1 81 ? -6.195 -10.783 3.265 1.00 88.06 81 TYR A C 1
ATOM 662 O O . TYR A 1 81 ? -5.793 -9.838 3.943 1.00 88.06 81 TYR A O 1
ATOM 670 N N . ILE A 1 82 ? -6.166 -10.774 1.935 1.00 93.25 82 ILE A N 1
ATOM 671 C CA . ILE A 1 82 ? -5.646 -9.697 1.106 1.00 93.25 82 ILE A CA 1
ATOM 672 C C . ILE A 1 82 ? -6.827 -8.992 0.447 1.00 93.25 82 ILE A C 1
ATOM 674 O O . ILE A 1 82 ? -7.678 -9.616 -0.186 1.00 93.25 82 ILE A O 1
ATOM 678 N N . LEU A 1 83 ? -6.879 -7.675 0.618 1.00 95.69 83 LEU A N 1
ATOM 679 C CA . LEU A 1 83 ? -7.888 -6.807 0.027 1.00 95.69 83 LEU A CA 1
ATOM 680 C C . LEU A 1 83 ? -7.215 -5.927 -1.020 1.00 95.69 83 LEU A C 1
ATOM 682 O O . LEU A 1 83 ? -6.335 -5.137 -0.670 1.00 95.69 83 LEU A O 1
ATOM 686 N N . VAL A 1 84 ? -7.633 -6.031 -2.279 1.00 95.94 84 VAL A N 1
ATOM 687 C CA . VAL A 1 84 ? -7.054 -5.263 -3.389 1.00 95.94 84 VAL A CA 1
ATOM 688 C C . VAL A 1 84 ? -8.054 -4.232 -3.902 1.00 95.94 84 VAL A C 1
ATOM 690 O O . VAL A 1 84 ? -9.142 -4.550 -4.381 1.00 95.94 84 VAL A O 1
ATOM 693 N N . PHE A 1 85 ? -7.660 -2.966 -3.819 1.00 95.88 85 PHE A N 1
ATOM 694 C CA . PHE A 1 85 ? -8.415 -1.808 -4.277 1.00 95.88 85 PHE A CA 1
ATOM 695 C C . PHE A 1 85 ? -7.788 -1.288 -5.572 1.00 95.88 85 PHE A C 1
ATOM 697 O O . PHE A 1 85 ? -6.951 -0.382 -5.554 1.00 95.88 85 PHE A O 1
ATOM 704 N N . THR A 1 86 ? -8.207 -1.853 -6.703 1.00 93.81 86 THR A N 1
ATOM 705 C CA . THR A 1 86 ? -7.650 -1.566 -8.042 1.00 93.81 86 THR A CA 1
ATOM 706 C C . THR A 1 86 ? -7.676 -0.077 -8.391 1.00 93.81 86 THR A C 1
ATOM 708 O O . THR A 1 86 ? -6.689 0.490 -8.850 1.00 93.81 86 THR A O 1
ATOM 711 N N . LYS A 1 87 ? -8.766 0.620 -8.039 1.00 94.12 87 LYS A N 1
ATOM 712 C CA . LYS A 1 87 ? -8.921 2.078 -8.203 1.00 94.12 87 LYS A CA 1
ATOM 713 C C . LYS A 1 87 ? -7.766 2.888 -7.604 1.00 94.12 87 LYS A C 1
ATOM 715 O O . LYS A 1 87 ? -7.455 3.967 -8.105 1.00 94.12 87 LYS A O 1
ATOM 720 N N . TYR A 1 88 ? -7.176 2.399 -6.519 1.00 95.81 88 TYR A N 1
ATOM 721 C CA . TYR A 1 88 ? -6.105 3.073 -5.793 1.00 95.81 88 TYR A CA 1
ATOM 722 C C . TYR A 1 88 ? -4.745 2.390 -5.971 1.00 95.81 88 TYR A C 1
ATOM 724 O O . TYR A 1 88 ? -3.771 2.881 -5.408 1.00 95.81 88 TYR A O 1
ATOM 732 N N . ARG A 1 89 ? -4.673 1.270 -6.711 1.00 96.31 89 ARG A N 1
ATOM 733 C CA . ARG A 1 89 ? -3.517 0.356 -6.749 1.00 96.31 89 ARG A CA 1
ATOM 734 C C . ARG A 1 89 ? -2.964 0.089 -5.348 1.00 96.31 89 ARG A C 1
ATOM 736 O O . ARG A 1 89 ? -1.780 0.272 -5.066 1.00 96.31 89 ARG A O 1
ATOM 743 N N . LEU A 1 90 ? -3.890 -0.252 -4.452 1.00 97.31 90 LEU A N 1
ATOM 744 C CA . LEU A 1 90 ? -3.674 -0.400 -3.018 1.00 97.31 90 LEU A CA 1
ATOM 745 C C . LEU A 1 90 ? -4.026 -1.819 -2.594 1.00 97.31 90 LEU A C 1
ATOM 747 O O . LEU A 1 90 ? -5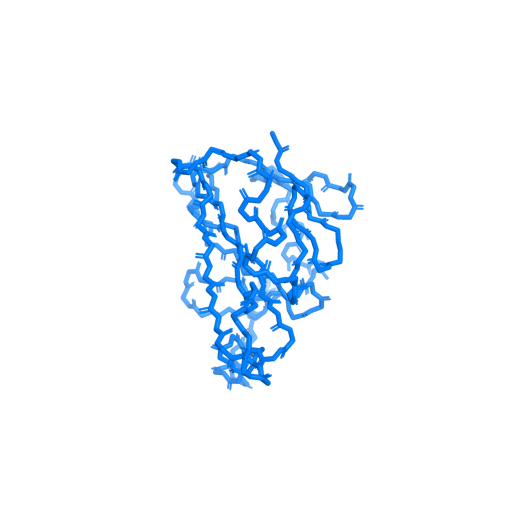.105 -2.317 -2.910 1.00 97.31 90 LEU A O 1
ATOM 751 N N . THR A 1 91 ? -3.154 -2.414 -1.797 1.00 96.75 91 THR A N 1
ATOM 752 C CA . THR A 1 91 ? -3.368 -3.695 -1.138 1.00 96.75 91 THR A CA 1
ATOM 753 C C . THR A 1 91 ? -3.344 -3.496 0.370 1.00 96.75 91 THR A C 1
ATOM 755 O O . THR A 1 91 ? -2.431 -2.865 0.911 1.00 96.75 91 THR A O 1
ATOM 758 N N . LEU A 1 92 ? -4.345 -4.042 1.059 1.00 97.56 92 LEU A N 1
ATOM 759 C CA . LEU A 1 92 ? -4.422 -4.061 2.516 1.00 97.56 92 LEU A CA 1
ATOM 760 C C . LEU A 1 92 ? -4.412 -5.499 3.021 1.00 97.56 92 LEU A C 1
ATOM 762 O O . LEU A 1 92 ? -5.182 -6.334 2.550 1.00 97.56 92 LEU A O 1
ATOM 766 N N . ILE A 1 93 ? -3.601 -5.749 4.044 1.00 97.12 93 ILE A N 1
ATOM 767 C CA . ILE A 1 93 ? -3.642 -6.977 4.840 1.00 97.12 93 ILE A CA 1
ATOM 768 C C . ILE A 1 93 ? -4.082 -6.586 6.256 1.00 97.12 93 ILE A C 1
ATOM 770 O O . ILE A 1 93 ? -3.249 -6.179 7.072 1.00 97.12 93 ILE A O 1
ATOM 774 N N . PRO A 1 94 ? -5.392 -6.608 6.561 1.00 97.00 94 PRO A N 1
ATOM 775 C CA . PRO A 1 94 ? -5.896 -6.289 7.892 1.00 97.00 94 PRO A CA 1
ATOM 776 C C . PRO A 1 94 ? -5.667 -7.440 8.884 1.00 97.00 94 PRO A C 1
ATOM 778 O O . PRO A 1 94 ? -6.018 -8.588 8.622 1.00 97.00 94 PRO A O 1
ATOM 781 N N . ASP A 1 95 ? -5.182 -7.118 10.082 1.00 96.75 95 ASP A N 1
ATOM 782 C CA . ASP A 1 95 ? -5.250 -7.997 11.249 1.00 96.75 95 ASP A CA 1
ATOM 783 C C . ASP A 1 95 ? -6.470 -7.611 12.098 1.00 96.75 95 ASP A C 1
ATOM 785 O O . ASP A 1 95 ? -6.435 -6.687 12.913 1.00 96.75 95 ASP A O 1
ATOM 789 N N . PHE A 1 96 ? -7.577 -8.333 11.912 1.00 92.94 96 PHE A N 1
ATOM 790 C CA . PHE A 1 96 ? -8.820 -8.098 12.658 1.00 92.94 96 PHE A CA 1
ATOM 791 C C . PHE A 1 96 ? -8.716 -8.393 14.154 1.00 92.94 96 PHE A C 1
ATOM 793 O O . PHE A 1 96 ? -9.517 -7.871 14.936 1.00 92.94 96 PHE A O 1
ATOM 800 N N . LYS A 1 97 ? -7.757 -9.223 14.570 1.00 94.94 97 LYS A N 1
ATOM 801 C CA . LYS A 1 97 ? -7.566 -9.566 15.976 1.00 94.94 97 LYS A CA 1
ATOM 802 C C . LYS A 1 97 ? -6.847 -8.433 16.700 1.00 94.9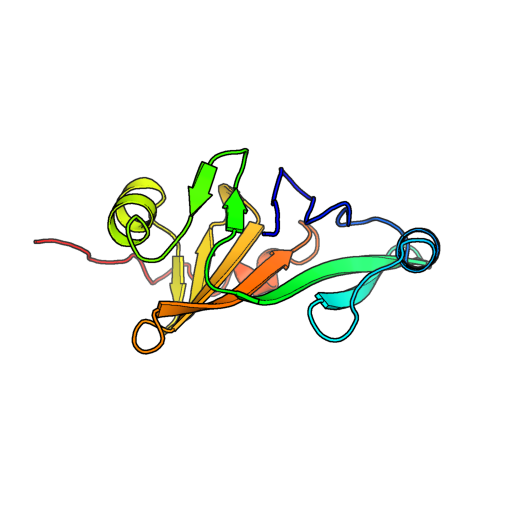4 97 LYS A C 1
ATOM 804 O O . LYS A 1 97 ? -7.333 -7.978 17.734 1.00 94.94 97 LYS A O 1
ATOM 809 N N . GLU A 1 98 ? -5.731 -7.973 16.147 1.00 96.75 98 GLU A N 1
ATOM 810 C CA . GLU A 1 98 ? -4.920 -6.894 16.724 1.00 96.75 98 GLU A CA 1
ATOM 811 C C . GLU A 1 98 ? -5.442 -5.495 16.343 1.00 96.75 98 GLU A C 1
ATOM 813 O O . GLU A 1 98 ? -5.019 -4.493 16.919 1.00 96.75 98 GLU A O 1
ATOM 818 N N . LYS A 1 99 ? -6.422 -5.424 15.430 1.00 96.75 99 LYS A N 1
ATOM 819 C CA . LYS A 1 99 ? -7.054 -4.191 14.930 1.00 96.75 99 LYS A CA 1
ATOM 820 C C . LYS A 1 99 ? -6.037 -3.208 14.350 1.00 96.75 99 LYS A C 1
ATOM 822 O O . LYS A 1 99 ? -6.079 -2.007 14.629 1.00 96.75 99 LYS A O 1
ATOM 827 N N . LEU A 1 100 ? -5.130 -3.733 13.535 1.00 96.81 100 LEU A N 1
ATOM 828 C CA . LEU A 1 100 ? -4.126 -2.974 12.795 1.00 96.81 100 LEU A CA 1
ATOM 829 C C . LEU A 1 100 ? -4.006 -3.499 11.365 1.00 96.81 100 LEU A C 1
ATOM 831 O O . LEU A 1 100 ? -4.475 -4.589 11.047 1.00 96.81 100 LEU A O 1
ATOM 835 N N . PHE A 1 101 ? -3.403 -2.714 10.485 1.00 97.38 101 PHE A N 1
ATOM 836 C CA . PHE A 1 101 ? -3.033 -3.171 9.154 1.00 97.38 101 PHE A CA 1
ATOM 837 C C . PHE A 1 101 ? -1.645 -3.797 9.244 1.00 97.38 101 PHE A C 1
ATOM 839 O O . PHE A 1 101 ? -0.664 -3.094 9.498 1.00 97.38 101 PHE A O 1
ATOM 846 N N . ALA A 1 102 ? -1.578 -5.117 9.063 1.00 96.56 102 ALA A N 1
ATOM 847 C CA . ALA A 1 102 ? -0.319 -5.850 9.011 1.00 96.56 102 ALA A CA 1
ATOM 848 C C . ALA A 1 102 ? 0.524 -5.370 7.824 1.00 96.56 102 ALA A C 1
ATOM 850 O O . ALA A 1 102 ? 1.741 -5.252 7.938 1.00 96.56 102 ALA A O 1
ATOM 851 N N . GLU A 1 103 ? -0.128 -5.015 6.713 1.00 97.25 103 GLU A N 1
ATOM 852 C CA . GLU A 1 103 ? 0.511 -4.344 5.586 1.00 97.25 103 GLU A CA 1
ATOM 853 C C . GLU A 1 103 ? -0.459 -3.398 4.868 1.00 97.25 103 GLU A C 1
ATOM 855 O O . GLU A 1 103 ? -1.623 -3.726 4.632 1.00 97.25 103 GLU A O 1
ATOM 860 N N . VAL A 1 104 ? 0.049 -2.216 4.525 1.00 97.75 104 VAL A N 1
ATOM 861 C CA . VAL A 1 104 ? -0.553 -1.244 3.611 1.00 97.75 104 VAL A CA 1
ATOM 862 C C . VAL A 1 104 ? 0.450 -1.042 2.485 1.00 97.75 104 VAL A C 1
ATOM 864 O O . VAL A 1 104 ? 1.546 -0.541 2.738 1.00 97.75 104 VAL A O 1
ATOM 867 N N . LEU A 1 105 ? 0.107 -1.459 1.270 1.00 97.75 105 LEU A N 1
ATOM 868 C CA . LEU A 1 105 ? 1.008 -1.467 0.117 1.00 97.75 105 LEU A CA 1
ATOM 869 C C . LEU A 1 105 ? 0.373 -0.734 -1.060 1.00 97.75 105 LEU A C 1
ATOM 871 O O . LEU A 1 105 ? -0.768 -1.017 -1.403 1.00 97.75 105 LEU A O 1
ATOM 875 N N . ILE A 1 106 ? 1.122 0.153 -1.711 1.00 98.12 106 ILE A N 1
ATOM 876 C CA . ILE A 1 106 ? 0.774 0.653 -3.047 1.00 98.12 106 ILE A CA 1
ATOM 877 C C . ILE A 1 106 ? 1.723 0.078 -4.095 1.00 98.12 106 ILE A C 1
ATOM 879 O O . ILE A 1 106 ? 2.899 -0.163 -3.801 1.00 98.12 106 ILE A O 1
ATOM 883 N N . TYR A 1 107 ? 1.215 -0.125 -5.307 1.00 97.56 107 TYR A N 1
ATOM 884 C CA . TYR A 1 107 ? 1.972 -0.685 -6.424 1.00 97.56 107 TYR A CA 1
ATOM 885 C C . TYR A 1 107 ? 1.830 0.145 -7.702 1.00 97.56 107 TYR A C 1
ATOM 887 O O . TYR A 1 107 ? 0.831 0.831 -7.932 1.00 97.56 107 TYR A O 1
ATOM 895 N N . ASP A 1 108 ? 2.874 0.112 -8.525 1.00 96.81 108 ASP A N 1
ATOM 896 C CA . ASP A 1 108 ? 2.925 0.805 -9.808 1.00 96.81 108 ASP A CA 1
ATOM 897 C C . ASP A 1 108 ? 2.027 0.129 -10.857 1.00 96.81 108 ASP A C 1
ATOM 899 O O . ASP A 1 108 ? 1.802 -1.080 -10.828 1.00 96.81 108 ASP A O 1
ATOM 903 N N . GLU A 1 109 ? 1.544 0.908 -11.831 1.00 94.19 109 GLU A N 1
ATOM 904 C CA . GLU A 1 109 ? 0.736 0.395 -12.950 1.00 94.19 109 GLU A CA 1
ATOM 905 C C . GLU A 1 109 ? 1.427 -0.756 -13.691 1.00 94.19 109 GLU A C 1
ATOM 907 O O . GLU A 1 109 ? 0.765 -1.686 -14.144 1.00 94.19 109 GLU A O 1
ATOM 912 N N . SER A 1 110 ? 2.755 -0.691 -13.825 1.00 93.75 110 SER A N 1
ATOM 913 C CA . SER A 1 110 ? 3.549 -1.678 -14.564 1.00 93.75 110 SER A CA 1
ATOM 914 C C . SER A 1 110 ? 3.493 -3.090 -13.985 1.00 93.75 110 SER A C 1
ATOM 916 O O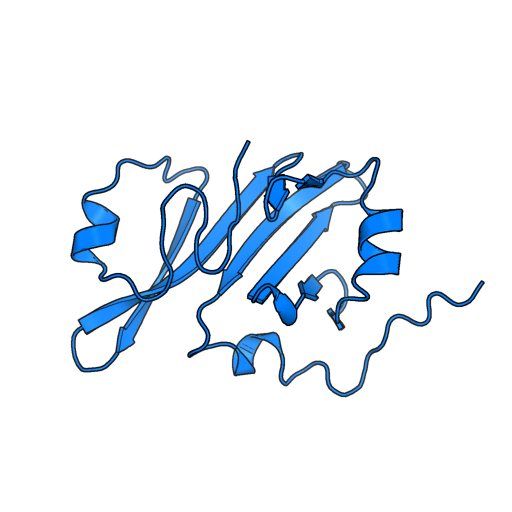 . SER A 1 110 ? 3.780 -4.038 -14.711 1.00 93.75 110 SER A O 1
ATOM 918 N N . VAL A 1 111 ? 3.103 -3.235 -12.716 1.00 93.31 111 VAL A N 1
ATOM 919 C CA . VAL A 1 111 ? 3.004 -4.525 -12.021 1.00 93.31 111 VAL A CA 1
ATOM 920 C C . VAL A 1 111 ? 1.573 -4.874 -11.621 1.00 93.31 111 VAL A C 1
ATOM 922 O O . VAL A 1 111 ? 1.372 -5.852 -10.907 1.00 93.31 111 VAL A O 1
ATOM 925 N N . LYS A 1 112 ? 0.569 -4.112 -12.075 1.00 92.81 112 LYS A N 1
ATOM 926 C CA . LYS A 1 112 ? -0.833 -4.316 -11.673 1.00 92.81 112 LYS A CA 1
ATOM 927 C C . LYS A 1 112 ? -1.324 -5.737 -11.924 1.00 92.81 112 LYS A C 1
ATOM 929 O O . LYS A 1 112 ? -2.063 -6.273 -11.111 1.00 92.81 112 LYS A O 1
ATOM 934 N N . ASP A 1 113 ? -0.858 -6.368 -12.999 1.00 90.81 113 ASP A N 1
ATOM 935 C CA . ASP A 1 113 ? -1.321 -7.693 -13.393 1.00 90.81 113 ASP A CA 1
ATOM 936 C C . ASP A 1 113 ? -0.973 -8.736 -12.310 1.00 90.81 113 ASP A C 1
ATOM 938 O O . ASP A 1 113 ? -1.753 -9.645 -12.043 1.00 90.81 113 ASP A O 1
ATOM 942 N N . LEU A 1 114 ? 0.127 -8.533 -11.568 1.00 89.31 114 LEU A N 1
ATOM 943 C CA . LEU A 1 114 ? 0.515 -9.374 -10.426 1.00 89.31 114 LEU A CA 1
ATOM 944 C C . LEU A 1 114 ? -0.437 -9.262 -9.227 1.00 89.31 114 LEU A C 1
ATOM 946 O O . LEU A 1 114 ? -0.458 -10.157 -8.384 1.00 89.31 114 LEU A O 1
ATOM 950 N N . TYR A 1 115 ? -1.182 -8.160 -9.130 1.00 88.50 115 TYR A N 1
ATOM 951 C CA . TYR A 1 115 ? -2.082 -7.856 -8.019 1.00 88.50 115 TYR A CA 1
ATOM 952 C C . TYR A 1 115 ? -3.560 -7.952 -8.396 1.00 88.50 115 TYR A C 1
ATOM 954 O O . TYR A 1 115 ? -4.385 -8.077 -7.500 1.00 88.50 115 TYR A O 1
ATOM 962 N N . GLU A 1 116 ? -3.909 -7.869 -9.680 1.00 88.31 116 GLU A N 1
ATOM 963 C CA . GLU A 1 116 ? -5.299 -7.769 -10.137 1.00 88.31 116 GLU A CA 1
ATOM 964 C C . GLU A 1 116 ? -5.759 -8.997 -10.944 1.00 88.31 116 GLU A C 1
ATOM 966 O O . GLU A 1 116 ? -6.918 -9.390 -10.816 1.00 88.31 116 GLU A O 1
ATOM 971 N N . GLU A 1 117 ? -4.888 -9.660 -11.721 1.00 72.38 117 GLU A N 1
ATOM 972 C CA . GLU A 1 117 ? -5.315 -10.719 -12.662 1.00 72.38 117 GLU A CA 1
ATOM 973 C C . GLU A 1 117 ? -5.736 -12.037 -11.987 1.00 72.38 117 GLU A C 1
ATOM 975 O O . GLU A 1 117 ? -6.430 -12.849 -12.597 1.00 72.38 117 GLU A O 1
ATOM 980 N N . SER A 1 118 ? -5.380 -12.277 -10.722 1.00 60.94 118 SER A N 1
ATOM 981 C CA . SER A 1 118 ? -5.793 -13.494 -10.001 1.00 60.94 118 SER A CA 1
ATOM 982 C C . SER A 1 118 ? -7.217 -13.441 -9.431 1.00 60.94 118 SER A C 1
ATOM 984 O O . SER A 1 118 ? -7.673 -14.424 -8.846 1.00 60.94 118 SER A O 1
ATOM 986 N N . TYR A 1 119 ? -7.927 -12.320 -9.582 1.00 60.00 119 TYR A N 1
ATOM 987 C CA . TYR A 1 119 ? -9.165 -12.031 -8.850 1.00 60.00 119 TYR A CA 1
ATOM 988 C C . TYR A 1 119 ? -10.436 -12.022 -9.709 1.00 60.00 119 TYR A C 1
ATOM 990 O O . TYR A 1 119 ? -11.504 -11.680 -9.196 1.00 60.00 119 TYR A O 1
ATOM 998 N N . ASP A 1 120 ? -10.357 -12.439 -10.976 1.00 50.19 120 ASP A N 1
ATOM 999 C CA . ASP A 1 120 ? -11.503 -12.478 -11.901 1.00 50.19 120 ASP A CA 1
ATOM 1000 C C . ASP A 1 120 ? -12.705 -13.315 -11.385 1.00 50.19 120 ASP A C 1
ATOM 1002 O O . ASP A 1 120 ? -13.817 -13.158 -11.890 1.00 50.19 120 ASP A O 1
ATOM 1006 N N . ASP A 1 121 ? -12.531 -14.139 -10.338 1.00 47.91 121 ASP A N 1
ATOM 1007 C CA . ASP A 1 121 ? -13.555 -15.067 -9.831 1.00 47.91 121 ASP A CA 1
ATOM 1008 C C . ASP A 1 121 ? -14.075 -14.819 -8.389 1.00 47.91 121 ASP A C 1
ATOM 1010 O O . ASP A 1 121 ? -15.003 -15.516 -7.964 1.00 47.91 121 ASP A O 1
ATOM 1014 N N . TYR A 1 122 ? -13.576 -13.835 -7.621 1.00 45.72 122 TYR A N 1
ATOM 1015 C CA . TYR A 1 122 ? -13.965 -13.665 -6.202 1.00 45.72 122 TYR A CA 1
ATOM 1016 C C . TYR A 1 122 ? -14.466 -12.256 -5.854 1.00 45.72 122 TYR A C 1
ATOM 1018 O O . TYR A 1 122 ? -13.737 -11.397 -5.364 1.00 45.72 122 TYR A O 1
ATOM 1026 N N . TYR A 1 123 ? -15.774 -12.043 -6.022 1.00 49.97 123 TYR A N 1
ATOM 1027 C CA . TYR A 1 123 ? -16.476 -10.933 -5.374 1.00 49.97 123 TYR A CA 1
ATOM 1028 C C . TYR A 1 123 ? -16.861 -11.307 -3.936 1.00 49.97 123 TYR A C 1
ATOM 1030 O O . TYR A 1 123 ? -17.436 -12.373 -3.694 1.00 49.97 123 TYR A O 1
ATOM 1038 N N . LEU A 1 124 ? -16.617 -10.393 -2.988 1.00 48.41 124 LEU A N 1
ATOM 1039 C CA . LEU A 1 124 ? -17.179 -10.435 -1.635 1.00 48.41 124 LEU A CA 1
ATOM 1040 C C . LEU A 1 124 ? -18.711 -10.517 -1.723 1.00 48.41 124 LEU A C 1
ATOM 1042 O O . LEU A 1 124 ? -19.403 -9.516 -1.905 1.00 48.41 124 LEU A O 1
ATOM 1046 N N . ASN A 1 125 ? -19.273 -11.712 -1.543 1.00 42.38 125 ASN A N 1
ATOM 1047 C CA . ASN A 1 125 ? -20.694 -11.868 -1.245 1.00 42.38 125 ASN A CA 1
ATOM 1048 C C . ASN A 1 125 ? -20.952 -11.443 0.209 1.00 42.38 125 ASN A C 1
ATOM 1050 O O . ASN A 1 125 ? -21.278 -12.262 1.063 1.00 42.38 125 ASN A O 1
ATOM 1054 N N . LEU A 1 126 ? -20.830 -10.145 0.490 1.00 43.97 126 LEU A N 1
ATOM 1055 C CA . LEU A 1 126 ? -21.382 -9.517 1.691 1.00 43.97 126 LEU A CA 1
ATOM 1056 C C . LEU A 1 126 ? -22.879 -9.268 1.467 1.00 43.97 126 LEU A C 1
ATOM 1058 O O . LEU A 1 126 ? -23.338 -8.128 1.445 1.00 43.97 126 LEU A O 1
ATOM 1062 N N . LYS A 1 127 ? -23.645 -10.334 1.224 1.00 34.91 127 LYS A N 1
ATOM 1063 C CA . LYS A 1 127 ? -25.108 -10.261 1.253 1.00 34.91 127 LYS A CA 1
ATOM 1064 C C . LYS A 1 127 ? -25.601 -10.795 2.592 1.00 34.91 127 LYS A C 1
ATOM 1066 O O . LYS A 1 127 ? -25.411 -11.971 2.880 1.00 34.91 127 LYS A O 1
ATOM 1071 N N . GLU A 1 128 ? -26.144 -9.837 3.344 1.00 36.56 128 GLU A N 1
ATOM 1072 C CA . GLU A 1 128 ? -27.047 -9.865 4.512 1.00 36.56 128 GLU A CA 1
ATOM 1073 C C . GLU A 1 128 ? -27.454 -11.225 5.100 1.00 36.56 128 GLU A C 1
ATOM 1075 O O . GLU A 1 128 ? -28.015 -12.072 4.368 1.00 36.56 128 GLU A O 1
#

Organism: Weeksella virosa (strain ATCC 43766 / DSM 16922 / JCM 21250 / CCUG 30538 / CDC 9751 / IAM 14551 / NBRC 16016 / NCTC 11634 / CL345/78) (NCBI:txid865938)